Protein AF-A0A061IC38-F1 (afdb_monomer_lite)

Structure (mmCIF, N/CA/C/O backbone):
data_AF-A0A061IC38-F1
#
_entry.id   AF-A0A061IC38-F1
#
loop_
_atom_site.group_PDB
_atom_site.id
_atom_site.type_symbol
_atom_site.label_atom_id
_atom_site.label_alt_id
_atom_site.label_comp_id
_atom_site.label_asym_id
_atom_site.label_entity_id
_atom_site.label_seq_id
_atom_site.pdbx_PDB_ins_code
_atom_site.Cartn_x
_atom_site.Cartn_y
_atom_site.Cartn_z
_atom_site.occupancy
_atom_site.B_iso_or_equiv
_atom_site.auth_seq_id
_atom_site.auth_comp_id
_atom_site.auth_asym_id
_atom_site.auth_atom_id
_atom_site.pdbx_PDB_model_num
ATOM 1 N N . LYS A 1 1 ? -17.339 11.128 8.022 1.00 39.69 1 LYS A N 1
ATOM 2 C CA . LYS A 1 1 ? -17.376 10.438 6.705 1.00 39.69 1 LYS A CA 1
ATOM 3 C C . LYS A 1 1 ? -16.525 11.200 5.690 1.00 39.69 1 LYS A C 1
ATOM 5 O O . LYS A 1 1 ? -15.593 10.597 5.191 1.00 39.69 1 LYS A O 1
ATOM 10 N N . GLU A 1 2 ? -16.721 12.511 5.526 1.00 33.44 2 GLU A N 1
ATOM 11 C CA . GLU A 1 2 ? -15.880 13.389 4.684 1.00 33.44 2 GLU A CA 1
ATOM 12 C C . GLU A 1 2 ? -14.364 13.274 4.930 1.00 33.44 2 GLU A C 1
ATOM 14 O O . GLU A 1 2 ? -13.602 13.057 3.996 1.00 33.44 2 GLU A O 1
ATOM 19 N N . THR A 1 3 ? -13.904 13.320 6.185 1.00 40.00 3 THR A N 1
ATOM 20 C CA . THR A 1 3 ? -12.468 13.243 6.538 1.00 40.00 3 THR A CA 1
ATOM 21 C C . THR A 1 3 ? -11.781 11.931 6.145 1.00 40.00 3 THR A C 1
ATOM 23 O O . THR A 1 3 ? -10.574 11.933 5.900 1.00 40.00 3 THR A O 1
ATOM 26 N N . ARG A 1 4 ? -12.524 10.817 6.044 1.00 46.31 4 ARG A N 1
ATOM 27 C CA . ARG A 1 4 ? -11.986 9.531 5.557 1.00 46.31 4 ARG A CA 1
ATOM 28 C C . ARG A 1 4 ? -11.793 9.547 4.040 1.00 46.31 4 ARG A C 1
ATOM 30 O O . ARG A 1 4 ? -10.777 9.052 3.567 1.00 46.31 4 ARG A O 1
ATOM 37 N N . THR A 1 5 ? -12.711 10.167 3.300 1.00 40.66 5 THR A N 1
ATOM 38 C CA . THR A 1 5 ? -12.610 10.336 1.842 1.00 40.66 5 THR A CA 1
ATOM 39 C C . THR A 1 5 ? -11.418 11.222 1.464 1.00 40.66 5 THR A C 1
ATOM 41 O O . THR A 1 5 ? -10.664 10.866 0.567 1.00 40.66 5 THR A O 1
ATOM 44 N N . TYR A 1 6 ? -11.140 12.302 2.207 1.00 39.31 6 TYR A N 1
ATOM 45 C CA . TYR A 1 6 ? -9.942 13.133 1.973 1.00 39.31 6 TYR A CA 1
ATOM 46 C C . TYR A 1 6 ? -8.621 12.398 2.264 1.00 39.31 6 TYR A C 1
ATOM 48 O O . TYR A 1 6 ? -7.637 12.585 1.547 1.00 39.31 6 TYR A O 1
ATOM 56 N N . ALA A 1 7 ? -8.591 11.528 3.283 1.00 41.34 7 ALA A N 1
ATOM 57 C CA . ALA A 1 7 ? -7.437 10.667 3.550 1.00 41.34 7 ALA A CA 1
ATOM 58 C C . ALA A 1 7 ? -7.180 9.690 2.388 1.00 41.34 7 ALA A C 1
ATOM 60 O O . ALA A 1 7 ? -6.030 9.411 2.058 1.00 41.34 7 ALA A O 1
ATOM 61 N N . LEU A 1 8 ? -8.248 9.216 1.737 1.00 44.25 8 LEU A N 1
ATOM 62 C CA . LEU A 1 8 ? -8.192 8.331 0.573 1.00 44.25 8 LEU A CA 1
ATOM 63 C C . LEU A 1 8 ? -7.851 9.074 -0.730 1.00 44.25 8 LEU A C 1
ATOM 65 O O . LEU A 1 8 ? -7.070 8.547 -1.509 1.00 44.25 8 LEU A O 1
ATOM 69 N N . GLY A 1 9 ? -8.299 10.317 -0.930 1.00 33.75 9 GLY A N 1
ATOM 70 C CA . GLY A 1 9 ? -7.894 11.156 -2.075 1.00 33.75 9 GLY A CA 1
ATOM 71 C C . GLY A 1 9 ? -6.405 11.546 -2.063 1.00 33.75 9 GLY A C 1
ATOM 72 O O . GLY A 1 9 ? -5.768 11.695 -3.111 1.00 33.75 9 GLY A O 1
ATOM 73 N N . LEU A 1 10 ? -5.790 11.625 -0.876 1.00 39.22 10 LEU A N 1
ATOM 74 C CA . LEU A 1 10 ? -4.329 11.696 -0.733 1.00 39.22 10 LEU A CA 1
ATOM 75 C C . LEU A 1 10 ? -3.651 10.363 -1.087 1.00 39.22 10 LEU A C 1
ATOM 77 O O . LEU A 1 10 ? -2.552 10.370 -1.644 1.00 39.22 10 LEU A O 1
ATOM 81 N N . VAL A 1 11 ? -4.302 9.225 -0.814 1.00 38.44 11 VAL A N 1
ATOM 82 C CA . VAL A 1 11 ? -3.843 7.907 -1.279 1.00 38.44 11 VAL A CA 1
ATOM 83 C C . VAL A 1 11 ? -3.978 7.794 -2.801 1.00 38.44 11 VAL A C 1
ATOM 85 O O . VAL A 1 11 ? -3.021 7.354 -3.424 1.00 38.44 11 VAL A O 1
ATOM 88 N N . GLU A 1 12 ? -5.063 8.256 -3.429 1.00 30.92 12 GLU A N 1
ATOM 89 C CA . GLU A 1 12 ? -5.196 8.341 -4.897 1.00 30.92 12 GLU A CA 1
ATOM 90 C C . GLU A 1 12 ? -4.105 9.223 -5.520 1.00 30.92 12 GLU A C 1
ATOM 92 O O . GLU A 1 12 ? -3.424 8.795 -6.452 1.00 30.92 12 GLU A O 1
ATOM 97 N N . SER A 1 13 ? -3.850 10.408 -4.954 1.00 31.25 13 SER A N 1
ATOM 98 C CA . SER A 1 13 ? -2.765 11.295 -5.409 1.00 31.25 13 SER A CA 1
ATOM 99 C C . SER A 1 13 ? -1.384 10.646 -5.242 1.00 31.25 13 SER A C 1
ATOM 101 O O . SER A 1 13 ? -0.495 10.813 -6.079 1.00 31.25 13 SER A O 1
ATOM 103 N N . ALA A 1 14 ? -1.201 9.845 -4.190 1.00 34.91 14 ALA A N 1
ATOM 104 C CA . ALA A 1 14 ? -0.007 9.034 -3.980 1.00 34.91 14 ALA A CA 1
ATOM 105 C C . ALA A 1 14 ? 0.071 7.834 -4.941 1.00 34.91 14 ALA A C 1
ATOM 107 O O . ALA A 1 14 ? 1.171 7.389 -5.263 1.00 34.91 14 ALA A O 1
ATOM 108 N N . VAL A 1 15 ? -1.061 7.260 -5.368 1.00 35.06 15 VAL A N 1
ATOM 109 C CA . VAL A 1 15 ? -1.168 6.150 -6.337 1.00 35.06 15 VAL A CA 1
ATOM 110 C C . VAL A 1 15 ? -0.849 6.612 -7.753 1.00 35.06 15 VAL A C 1
ATOM 112 O O . VAL A 1 15 ? -0.091 5.917 -8.424 1.00 35.06 15 VAL A O 1
ATOM 115 N N . ALA A 1 16 ? -1.298 7.804 -8.143 1.00 31.22 16 ALA A N 1
ATOM 116 C CA . ALA A 1 16 ? -1.032 8.389 -9.456 1.00 31.22 16 ALA A CA 1
ATOM 117 C C . ALA A 1 16 ? 0.390 8.960 -9.612 1.00 31.22 16 ALA A C 1
ATOM 119 O O . ALA A 1 16 ? 0.922 9.033 -10.718 1.00 31.22 16 ALA A O 1
ATOM 120 N N . SER A 1 17 ? 1.044 9.351 -8.517 1.00 33.69 17 SER A N 1
ATOM 121 C CA . SER A 1 17 ? 2.389 9.915 -8.569 1.00 33.69 17 SER A CA 1
ATOM 122 C C . SER A 1 17 ? 3.429 8.825 -8.287 1.00 33.69 17 SER A C 1
ATOM 124 O O . SER A 1 17 ? 3.478 8.239 -7.207 1.00 33.69 17 SER A O 1
ATOM 126 N N . GLY A 1 18 ? 4.282 8.526 -9.274 1.00 40.34 18 GLY A N 1
ATOM 127 C CA . GLY A 1 18 ? 5.409 7.581 -9.194 1.00 40.34 18 GLY A CA 1
ATOM 128 C C . GLY A 1 18 ? 6.519 8.008 -8.218 1.00 40.34 18 GLY A C 1
ATOM 129 O O . GLY A 1 18 ? 7.704 7.966 -8.541 1.00 40.34 18 GLY A O 1
ATOM 130 N N . MET A 1 19 ? 6.149 8.473 -7.028 1.00 51.00 19 MET A N 1
ATOM 131 C CA . MET A 1 19 ? 7.018 9.069 -6.033 1.00 51.00 19 MET A CA 1
ATOM 132 C C . MET A 1 19 ? 7.429 8.020 -5.007 1.00 51.00 19 MET A C 1
ATOM 134 O O . MET A 1 19 ? 6.614 7.511 -4.238 1.00 51.00 19 MET A O 1
ATOM 138 N N . SER A 1 20 ? 8.733 7.751 -4.933 1.00 48.81 20 SER A N 1
ATOM 139 C CA . SER A 1 20 ? 9.318 6.810 -3.967 1.00 48.81 20 SER A CA 1
ATOM 140 C C . SER A 1 20 ? 8.917 7.086 -2.510 1.00 48.81 20 SER A C 1
ATOM 142 O O . SER A 1 20 ? 8.807 6.147 -1.727 1.00 48.81 20 SER A O 1
ATOM 144 N N . SER A 1 21 ? 8.709 8.355 -2.135 1.00 49.88 21 SER A N 1
ATOM 145 C CA . SER A 1 21 ? 8.315 8.770 -0.778 1.00 49.88 21 SER A CA 1
ATOM 146 C C . SER A 1 21 ? 6.886 8.345 -0.421 1.00 49.88 21 SER A C 1
ATOM 148 O O . SER A 1 21 ? 6.591 8.073 0.739 1.00 49.88 21 SER A O 1
ATOM 150 N N . ALA A 1 22 ? 6.010 8.241 -1.419 1.00 61.25 22 ALA A N 1
ATOM 151 C CA . ALA A 1 22 ? 4.600 7.935 -1.230 1.00 61.25 22 ALA A CA 1
ATOM 152 C C . ALA A 1 22 ? 4.350 6.439 -0.974 1.00 61.25 22 ALA A C 1
ATOM 154 O O . ALA A 1 22 ? 3.369 6.068 -0.337 1.00 61.25 22 ALA A O 1
ATOM 155 N N . ILE A 1 23 ? 5.248 5.556 -1.422 1.00 69.62 23 ILE A N 1
ATOM 156 C CA . ILE A 1 23 ? 5.050 4.102 -1.312 1.00 69.62 23 ILE A CA 1
ATOM 157 C C . ILE A 1 23 ? 5.158 3.606 0.131 1.00 69.62 23 ILE A C 1
ATOM 159 O O . ILE A 1 23 ? 4.378 2.749 0.543 1.00 69.62 23 ILE A O 1
ATOM 163 N N . LEU A 1 24 ? 6.085 4.155 0.920 1.00 67.25 24 LEU A N 1
ATOM 164 C CA . LEU A 1 24 ? 6.196 3.806 2.340 1.00 67.25 24 LEU A CA 1
ATOM 165 C C . LEU A 1 24 ? 4.935 4.213 3.107 1.00 67.25 24 LEU A C 1
ATOM 167 O O . LEU A 1 24 ? 4.423 3.429 3.905 1.00 67.25 24 LEU A O 1
ATOM 171 N N . ILE A 1 25 ? 4.398 5.398 2.801 1.00 76.50 25 ILE A N 1
ATOM 172 C CA . ILE A 1 25 ? 3.136 5.878 3.370 1.00 76.50 25 ILE A CA 1
ATOM 173 C C . ILE A 1 25 ? 2.007 4.910 3.002 1.00 76.50 25 ILE A C 1
ATOM 175 O O . ILE A 1 25 ? 1.313 4.440 3.895 1.00 76.50 25 ILE A O 1
ATOM 179 N N . LYS A 1 26 ? 1.886 4.503 1.729 1.00 79.44 26 LYS A N 1
ATOM 180 C CA . LYS A 1 26 ? 0.887 3.503 1.302 1.00 79.44 26 LYS A CA 1
ATOM 181 C C . LYS A 1 26 ? 0.996 2.187 2.069 1.00 79.44 26 LYS A C 1
ATOM 183 O O . LYS A 1 26 ? -0.024 1.664 2.507 1.00 79.44 26 LYS A O 1
ATOM 188 N N . SER A 1 27 ? 2.212 1.665 2.251 1.00 84.56 27 SER A N 1
ATOM 189 C CA . SER A 1 27 ? 2.428 0.429 3.014 1.00 84.56 27 SER A CA 1
ATOM 190 C C . SER A 1 27 ? 1.866 0.540 4.426 1.00 84.56 27 SER A C 1
ATOM 192 O O . SER A 1 27 ? 1.218 -0.386 4.906 1.00 84.56 27 SER A O 1
ATOM 194 N N . LEU A 1 28 ? 2.133 1.663 5.094 1.00 86.56 28 LEU A N 1
ATOM 195 C CA . LEU A 1 28 ? 1.675 1.892 6.455 1.00 86.56 28 LEU A CA 1
ATOM 196 C C . LEU A 1 28 ? 0.158 2.097 6.505 1.00 86.56 28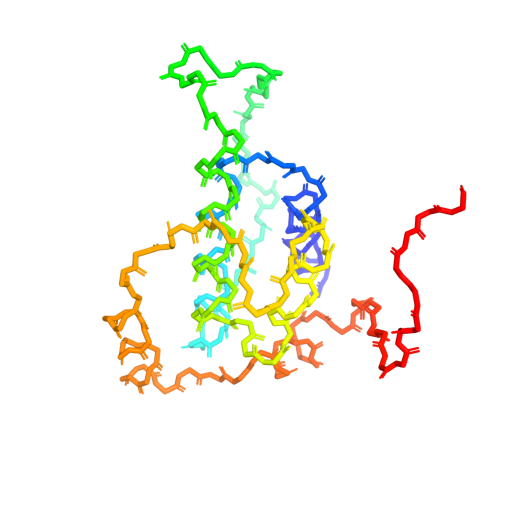 LEU A C 1
ATOM 198 O O . LEU A 1 28 ? -0.496 1.528 7.372 1.00 86.56 28 LEU A O 1
ATOM 202 N N . CYS A 1 29 ? -0.413 2.846 5.560 1.00 86.94 29 CYS A N 1
ATOM 203 C CA . CYS A 1 29 ? -1.859 3.042 5.472 1.00 86.94 29 CYS A CA 1
ATOM 204 C C . CYS A 1 29 ? -2.599 1.703 5.350 1.00 86.94 29 CYS A C 1
ATOM 206 O O . CYS A 1 29 ? -3.547 1.458 6.095 1.00 86.94 29 CYS A O 1
ATOM 208 N N . LEU A 1 30 ? -2.150 0.824 4.448 1.00 89.69 30 LEU A N 1
ATOM 209 C CA . LEU A 1 30 ? -2.749 -0.501 4.270 1.00 89.69 30 LEU A CA 1
ATOM 210 C C . LEU A 1 30 ? -2.599 -1.358 5.522 1.00 89.69 30 LEU A C 1
ATOM 212 O O . LEU A 1 30 ? -3.573 -1.966 5.958 1.00 89.69 30 LEU A O 1
ATOM 216 N N . GLN A 1 31 ? -1.416 -1.354 6.139 1.00 90.56 31 GLN A N 1
ATOM 217 C CA . GLN A 1 31 ? -1.192 -2.049 7.402 1.00 90.56 31 GLN A CA 1
ATOM 218 C C . GLN A 1 31 ? -2.174 -1.584 8.485 1.00 90.56 31 GLN A C 1
ATOM 220 O O . GLN A 1 31 ? -2.823 -2.412 9.116 1.00 90.56 31 GLN A O 1
ATOM 225 N N . VAL A 1 32 ? -2.308 -0.273 8.698 1.00 91.81 32 VAL A N 1
ATOM 226 C CA . VAL A 1 32 ? -3.187 0.282 9.736 1.00 91.81 32 VAL A CA 1
ATOM 227 C C . VAL A 1 32 ? -4.636 -0.136 9.494 1.00 91.81 32 VAL A C 1
ATOM 229 O O . VAL A 1 32 ? -5.258 -0.687 10.397 1.00 91.81 32 VAL A O 1
ATOM 232 N N . TRP A 1 33 ? -5.162 0.050 8.282 1.00 92.06 33 TRP A N 1
ATOM 233 C CA . TRP A 1 33 ? -6.557 -0.280 7.983 1.00 92.06 33 TRP A CA 1
ATOM 234 C C . TRP A 1 33 ? -6.851 -1.781 8.033 1.00 92.06 33 TRP A C 1
ATOM 236 O O . TRP A 1 33 ? -7.854 -2.197 8.615 1.00 92.06 33 TRP A O 1
ATOM 246 N N . LEU A 1 34 ? -5.987 -2.610 7.443 1.00 91.94 34 LEU A N 1
ATOM 247 C CA . LEU A 1 34 ? -6.201 -4.057 7.393 1.00 91.94 34 LEU A CA 1
ATOM 248 C C . LEU A 1 34 ? -6.067 -4.700 8.773 1.00 91.94 34 LEU A C 1
ATOM 250 O O . LEU A 1 34 ? -6.735 -5.694 9.049 1.00 91.94 34 LEU A O 1
ATOM 254 N N . CYS A 1 35 ? -5.234 -4.144 9.650 1.00 95.44 35 CYS A N 1
ATOM 255 C CA . CYS A 1 35 ? -4.983 -4.689 10.980 1.00 95.44 35 CYS A CA 1
ATOM 256 C C . CYS A 1 35 ? -5.836 -4.030 12.085 1.00 95.44 35 CYS A C 1
ATOM 258 O O . CYS A 1 35 ? -5.548 -4.215 13.263 1.00 95.44 35 CYS A O 1
ATOM 260 N N . GLY A 1 36 ? -6.899 -3.293 11.728 1.00 91.00 36 GLY A N 1
ATOM 261 C CA . GLY A 1 36 ? -7.929 -2.826 12.670 1.00 91.00 36 GLY A CA 1
ATOM 2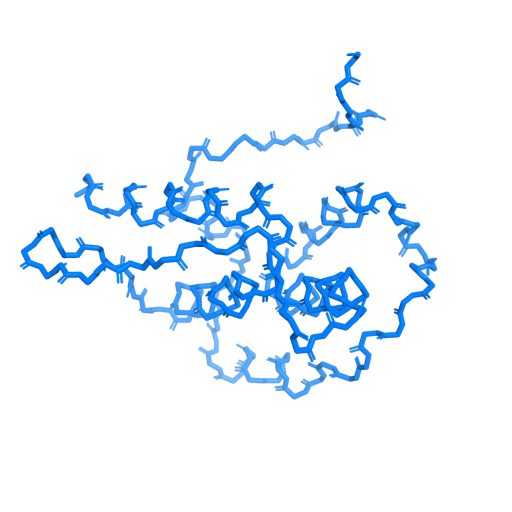62 C C . GLY A 1 36 ? -7.767 -1.402 13.210 1.00 91.00 36 GLY A C 1
ATOM 263 O O . GLY A 1 36 ? -8.541 -0.997 14.074 1.00 91.00 36 GLY A O 1
ATOM 264 N N . GLY A 1 37 ? -6.798 -0.637 12.714 1.00 91.44 37 GLY A N 1
ATOM 265 C CA . GLY A 1 37 ? -6.674 0.793 12.988 1.00 91.44 37 GLY A CA 1
ATOM 266 C C . GLY A 1 37 ? -7.488 1.665 12.026 1.00 91.44 37 GLY A C 1
ATOM 267 O O . GLY A 1 37 ? -8.230 1.180 11.170 1.00 91.44 37 GLY A O 1
ATOM 268 N N . SER A 1 38 ? -7.321 2.981 12.152 1.00 86.94 38 SER A N 1
ATOM 269 C CA . SER A 1 38 ? -7.949 3.983 11.286 1.00 86.94 38 SER A CA 1
ATOM 270 C C . SER A 1 38 ? -6.994 5.133 10.986 1.00 86.94 38 SER A C 1
ATOM 272 O O . SER A 1 38 ? -6.084 5.415 11.764 1.00 86.94 38 SER A O 1
ATOM 274 N N . MET A 1 39 ? -7.218 5.817 9.865 1.00 83.88 39 MET A N 1
ATOM 275 C CA . MET A 1 39 ? -6.450 6.995 9.464 1.00 83.88 39 MET A CA 1
ATOM 276 C C . MET A 1 39 ? -7.383 8.176 9.197 1.00 83.88 39 MET A C 1
ATOM 278 O O . MET A 1 39 ? -8.423 8.015 8.556 1.00 83.88 39 MET A O 1
ATOM 282 N N . GLU A 1 40 ? -6.997 9.355 9.685 1.00 82.81 40 GLU A N 1
ATOM 283 C CA . GLU A 1 40 ? -7.786 10.583 9.598 1.00 82.81 40 GLU A CA 1
ATOM 284 C C . GLU A 1 40 ? -6.892 11.770 9.233 1.00 82.81 40 GLU A C 1
ATOM 286 O O . GLU A 1 40 ? -5.750 11.868 9.684 1.00 82.81 40 GLU A O 1
ATOM 291 N N . VAL A 1 41 ? -7.420 12.680 8.413 1.00 82.38 41 VAL A N 1
ATOM 292 C CA . VAL A 1 41 ? -6.782 13.966 8.113 1.00 82.38 41 VAL A CA 1
ATOM 293 C C . VAL A 1 41 ? -7.436 15.029 8.986 1.00 82.38 41 VAL A C 1
ATOM 295 O O . VAL A 1 41 ? -8.646 15.239 8.909 1.00 82.38 41 VAL A O 1
ATOM 298 N N . LEU A 1 42 ? -6.634 15.699 9.814 1.00 85.88 42 LEU A N 1
ATOM 299 C CA . LEU A 1 42 ? -7.100 16.746 10.721 1.00 85.88 42 LEU A CA 1
ATOM 300 C C . LEU A 1 42 ? -6.932 18.127 10.067 1.00 85.88 42 LEU A C 1
ATOM 302 O O . LEU A 1 42 ? -5.806 18.616 9.999 1.00 85.88 42 LEU A O 1
ATOM 306 N N . PRO A 1 43 ? -8.013 18.808 9.641 1.00 86.56 43 PRO A N 1
ATOM 307 C CA . PRO A 1 43 ? -7.911 20.094 8.936 1.00 86.56 43 PRO A CA 1
ATOM 308 C C . PRO A 1 43 ? -7.339 21.233 9.802 1.00 86.56 43 PRO A C 1
ATOM 310 O O . PRO A 1 43 ? -6.850 22.239 9.278 1.00 86.56 43 PRO A O 1
ATOM 313 N N . CYS A 1 44 ? -7.391 21.074 11.129 1.00 91.25 44 CYS A N 1
ATOM 314 C CA . CYS A 1 44 ? -6.838 22.019 12.099 1.00 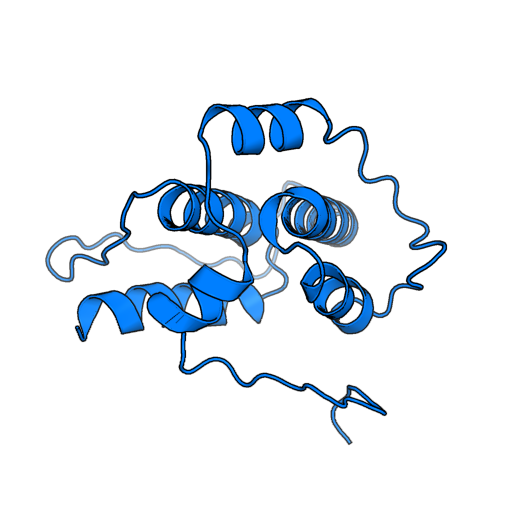91.25 44 CYS A CA 1
ATOM 315 C C . CYS A 1 44 ? -5.316 21.888 12.270 1.00 91.25 44 CYS A C 1
ATOM 317 O O . CYS A 1 44 ? -4.686 22.824 12.753 1.00 91.25 44 CYS A O 1
ATOM 319 N N . SER A 1 45 ? -4.717 20.760 11.872 1.00 91.94 45 SER A N 1
ATOM 320 C CA . SER A 1 45 ? -3.266 20.561 11.906 1.00 91.94 45 SER A CA 1
ATOM 321 C C . SER A 1 45 ? -2.695 20.786 10.512 1.00 91.94 45 SER A C 1
ATOM 323 O O . SER A 1 45 ? -3.026 20.067 9.571 1.00 91.94 45 SER A O 1
ATOM 325 N N . ARG A 1 46 ? -1.866 21.821 10.354 1.00 91.00 46 ARG A N 1
ATOM 326 C CA . ARG A 1 46 ? -1.362 22.251 9.045 1.00 91.00 46 ARG A CA 1
ATOM 327 C C . ARG A 1 46 ? 0.155 22.225 9.029 1.00 91.00 46 ARG A C 1
ATOM 329 O O . ARG A 1 46 ? 0.801 22.946 9.781 1.00 91.00 46 ARG A O 1
ATOM 336 N N . VAL A 1 47 ? 0.710 21.423 8.128 1.00 89.12 47 VAL A N 1
ATOM 337 C CA . VAL A 1 47 ? 2.146 21.361 7.847 1.00 89.12 47 VAL A CA 1
ATOM 338 C C . VAL A 1 47 ? 2.326 21.508 6.342 1.00 89.12 47 VAL A C 1
ATOM 340 O O . VAL A 1 47 ? 1.746 20.747 5.571 1.00 89.12 47 VAL A O 1
ATOM 343 N N . ALA A 1 48 ? 3.107 22.499 5.915 1.00 88.38 48 ALA A N 1
ATOM 344 C CA . ALA A 1 48 ? 3.400 22.703 4.502 1.00 88.38 48 ALA A CA 1
ATOM 345 C C . ALA A 1 48 ? 4.512 21.750 4.042 1.00 88.38 48 ALA A C 1
ATOM 347 O O . ALA A 1 48 ? 5.562 21.654 4.678 1.00 88.38 48 ALA A O 1
ATOM 348 N N . HIS A 1 49 ? 4.298 21.074 2.914 1.00 81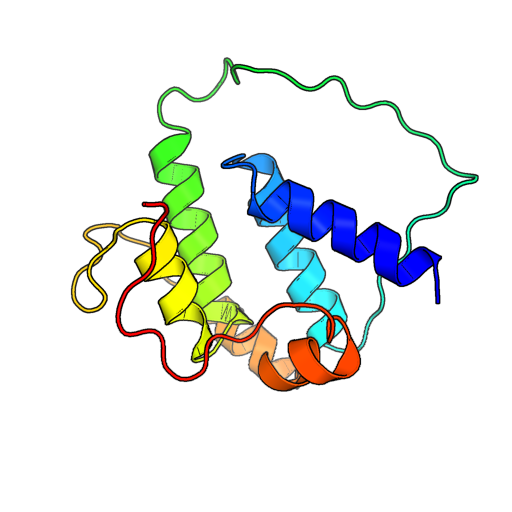.62 49 HIS A N 1
ATOM 349 C CA . HIS A 1 49 ? 5.309 20.253 2.251 1.00 81.62 49 HIS A CA 1
ATOM 350 C C . HIS A 1 49 ? 5.744 20.923 0.944 1.00 81.62 49 HIS A C 1
ATOM 352 O O . HIS A 1 49 ? 4.908 21.256 0.106 1.00 81.62 49 HIS A O 1
ATOM 358 N N . ILE A 1 50 ? 7.055 21.108 0.757 1.00 84.19 50 ILE A N 1
ATOM 359 C CA . ILE A 1 50 ? 7.614 21.644 -0.490 1.00 84.19 50 ILE A CA 1
ATOM 360 C C . ILE A 1 50 ? 7.896 20.476 -1.426 1.00 84.19 50 ILE A C 1
ATOM 362 O O . ILE A 1 50 ? 8.884 19.751 -1.264 1.00 84.19 50 ILE A O 1
ATOM 366 N N . GLU A 1 51 ? 7.030 20.312 -2.421 1.00 75.12 51 GLU A N 1
ATOM 367 C CA . GLU A 1 51 ? 7.187 19.245 -3.394 1.00 75.12 51 GLU A CA 1
ATOM 368 C C . GLU A 1 51 ? 8.354 19.525 -4.346 1.00 75.12 51 GLU A C 1
ATOM 370 O O . GLU A 1 51 ? 8.495 20.615 -4.904 1.00 75.12 51 GLU A O 1
ATOM 375 N N . ARG A 1 52 ? 9.210 18.520 -4.546 1.00 76.94 52 ARG A N 1
ATOM 376 C CA . ARG A 1 52 ? 10.378 18.627 -5.432 1.00 76.94 52 ARG A CA 1
ATOM 377 C C . ARG A 1 52 ? 10.175 17.765 -6.668 1.00 76.94 52 ARG A C 1
ATOM 379 O O . ARG A 1 52 ? 10.014 16.555 -6.536 1.00 76.94 52 ARG A O 1
ATOM 386 N N . LYS A 1 53 ? 10.319 18.361 -7.859 1.00 72.94 53 LYS A N 1
ATOM 387 C CA . LYS A 1 53 ? 10.275 17.634 -9.145 1.00 72.94 53 LYS A CA 1
ATOM 388 C C . LYS A 1 53 ? 11.388 16.585 -9.285 1.00 72.94 53 LYS A C 1
ATOM 390 O O . LYS A 1 53 ? 11.167 15.534 -9.870 1.00 72.94 53 LYS A O 1
ATOM 395 N N . LYS A 1 54 ? 12.583 16.849 -8.739 1.00 72.69 54 LYS A N 1
ATOM 396 C CA . LYS A 1 54 ? 13.735 15.931 -8.771 1.00 72.69 54 LYS A CA 1
ATOM 397 C C . LYS A 1 54 ? 14.295 15.744 -7.363 1.00 72.69 54 LYS A C 1
ATOM 399 O O . LYS A 1 54 ? 14.494 16.722 -6.641 1.00 72.69 54 LYS A O 1
ATOM 404 N N . LYS A 1 55 ? 14.561 14.497 -6.960 1.00 73.81 55 LYS A N 1
ATOM 405 C CA . LYS A 1 55 ? 15.245 14.200 -5.692 1.00 73.81 55 LYS A CA 1
ATOM 406 C C . LYS A 1 55 ? 16.762 14.151 -5.966 1.00 73.81 55 LYS A C 1
ATOM 408 O O . LYS A 1 55 ? 17.180 13.335 -6.780 1.00 73.81 55 LYS A O 1
ATOM 413 N N . PRO A 1 56 ? 17.589 15.004 -5.333 1.00 73.19 56 PRO A N 1
ATOM 414 C CA . PRO A 1 56 ? 19.015 15.116 -5.665 1.00 73.19 56 PRO A CA 1
ATOM 415 C C . PRO A 1 56 ? 19.880 13.968 -5.117 1.00 73.19 56 PRO A C 1
ATOM 417 O O . PRO A 1 56 ? 21.010 13.804 -5.552 1.00 73.19 56 PRO A O 1
ATOM 420 N N . TYR A 1 57 ? 19.355 13.167 -4.185 1.00 73.94 57 TYR A N 1
ATOM 421 C CA . TYR A 1 57 ? 20.125 12.158 -3.444 1.00 73.94 57 TYR A CA 1
ATOM 422 C C . TYR A 1 57 ? 20.070 10.746 -4.037 1.00 73.94 57 TYR A C 1
ATOM 424 O O . TYR A 1 57 ? 20.716 9.844 -3.519 1.00 73.94 57 TYR A O 1
ATOM 432 N N . ASN A 1 58 ? 19.263 10.513 -5.074 1.00 67.44 58 ASN A N 1
ATOM 433 C CA . ASN A 1 58 ? 19.112 9.182 -5.650 1.00 67.44 58 ASN A CA 1
ATOM 434 C C . ASN A 1 58 ? 18.995 9.290 -7.171 1.00 67.44 58 ASN A C 1
ATOM 436 O O . ASN A 1 58 ? 18.070 9.915 -7.686 1.00 67.44 58 ASN A O 1
ATOM 440 N N . SER A 1 59 ? 19.946 8.691 -7.881 1.00 70.50 59 SER A N 1
ATOM 441 C CA . SER A 1 59 ? 19.973 8.651 -9.344 1.00 70.50 59 SER A CA 1
ATOM 442 C C . SER A 1 59 ? 19.012 7.608 -9.922 1.00 70.50 59 SER A C 1
ATOM 444 O O . SER A 1 59 ? 18.535 7.785 -11.037 1.00 70.50 59 SER A O 1
ATOM 446 N N . ASN A 1 60 ? 18.660 6.569 -9.154 1.00 74.06 60 ASN A N 1
ATOM 447 C CA . ASN A 1 60 ? 17.869 5.415 -9.598 1.00 74.06 60 ASN A CA 1
ATOM 448 C C . ASN A 1 60 ? 16.499 5.318 -8.904 1.00 74.06 60 ASN A C 1
ATOM 450 O O . ASN A 1 60 ? 16.024 4.238 -8.548 1.00 74.06 60 ASN A O 1
ATOM 454 N N . ILE A 1 61 ? 15.823 6.459 -8.731 1.00 77.94 61 ILE A N 1
ATOM 455 C CA . ILE A 1 61 ? 14.506 6.550 -8.069 1.00 77.94 61 ILE A CA 1
ATOM 456 C C . ILE A 1 61 ? 13.492 5.587 -8.693 1.00 77.94 61 ILE A C 1
ATOM 458 O O . ILE A 1 61 ? 12.732 4.958 -7.959 1.00 77.94 61 ILE A O 1
ATOM 462 N N . GLY A 1 62 ? 13.491 5.436 -10.021 1.00 78.12 62 GLY A N 1
ATOM 463 C CA . GLY A 1 62 ? 12.549 4.565 -10.727 1.00 78.12 62 GLY A CA 1
ATOM 464 C C . GLY A 1 62 ? 12.648 3.101 -10.294 1.00 78.12 62 GLY A C 1
ATOM 465 O O . GLY A 1 62 ? 11.628 2.485 -9.996 1.00 78.12 62 GLY A O 1
ATOM 466 N N . PHE A 1 63 ? 13.868 2.567 -10.173 1.00 83.12 63 PHE A N 1
ATOM 467 C CA . PHE A 1 63 ? 14.088 1.186 -9.736 1.00 83.12 63 PHE A CA 1
ATOM 468 C C . PHE A 1 63 ? 13.589 0.961 -8.304 1.00 83.12 63 PHE A C 1
ATOM 470 O O . PHE A 1 63 ? 12.790 0.057 -8.062 1.00 83.12 63 PHE A O 1
ATOM 477 N N . TYR A 1 64 ? 13.993 1.819 -7.361 1.00 82.31 64 TYR A N 1
ATOM 478 C CA . TYR A 1 64 ? 13.575 1.694 -5.960 1.00 82.31 64 TYR A CA 1
ATOM 479 C C . TYR A 1 64 ? 12.069 1.895 -5.778 1.00 82.31 64 TYR A C 1
ATOM 481 O O . TYR A 1 64 ? 11.447 1.204 -4.975 1.00 82.31 64 TYR A O 1
ATOM 489 N N . THR A 1 65 ? 11.469 2.802 -6.550 1.00 82.56 65 THR A N 1
ATOM 490 C CA . THR A 1 65 ? 10.020 3.033 -6.550 1.00 82.56 65 THR A CA 1
ATOM 491 C C . THR A 1 65 ? 9.289 1.771 -7.005 1.00 82.56 65 THR A C 1
ATOM 493 O O . THR A 1 65 ? 8.423 1.283 -6.285 1.00 82.56 65 THR A O 1
ATOM 496 N N . LYS A 1 66 ? 9.690 1.171 -8.133 1.00 83.88 66 LYS A N 1
ATOM 497 C CA . LYS A 1 66 ? 9.096 -0.087 -8.612 1.00 83.88 66 LYS A CA 1
ATOM 498 C C . LYS A 1 66 ? 9.284 -1.223 -7.605 1.00 83.88 66 LYS A C 1
ATOM 500 O O . LYS A 1 66 ? 8.306 -1.854 -7.214 1.00 83.88 66 LYS A O 1
ATOM 505 N N . ARG A 1 67 ? 10.511 -1.430 -7.111 1.00 87.06 67 ARG A N 1
ATOM 506 C CA . ARG A 1 67 ? 10.824 -2.463 -6.109 1.00 87.06 67 ARG A CA 1
ATOM 507 C C . ARG A 1 67 ? 9.943 -2.328 -4.866 1.00 87.06 67 ARG A C 1
ATOM 509 O O . ARG A 1 67 ? 9.349 -3.305 -4.422 1.00 87.06 67 ARG A O 1
ATOM 516 N N . ASN A 1 68 ? 9.828 -1.121 -4.315 1.00 86.50 68 ASN A N 1
ATOM 517 C CA . ASN A 1 68 ? 9.035 -0.881 -3.113 1.00 86.50 68 ASN A CA 1
ATOM 518 C C . ASN A 1 68 ? 7.535 -1.067 -3.371 1.00 86.50 68 ASN A C 1
ATOM 520 O O . ASN A 1 68 ? 6.848 -1.625 -2.520 1.00 86.50 68 ASN A O 1
ATOM 524 N N . ALA A 1 69 ? 7.025 -0.640 -4.531 1.00 85.56 69 ALA A N 1
ATOM 525 C CA . ALA A 1 69 ? 5.618 -0.822 -4.884 1.00 85.56 69 ALA A CA 1
ATOM 526 C C . ALA A 1 69 ? 5.255 -2.311 -4.974 1.00 85.56 69 ALA A C 1
ATOM 528 O O . ALA A 1 69 ? 4.257 -2.733 -4.392 1.00 85.56 69 ALA A O 1
ATOM 529 N N . LEU A 1 70 ? 6.107 -3.114 -5.618 1.00 88.00 70 LEU A N 1
ATOM 530 C CA . LEU A 1 70 ? 5.921 -4.562 -5.713 1.00 88.00 70 LEU A CA 1
ATOM 531 C C . LEU A 1 70 ? 5.977 -5.245 -4.340 1.00 88.00 70 LEU A C 1
ATOM 533 O O . LEU A 1 70 ? 5.146 -6.099 -4.050 1.00 88.00 70 LEU A O 1
ATOM 537 N N . ARG A 1 71 ? 6.887 -4.825 -3.448 1.00 91.50 71 ARG A N 1
ATOM 538 C CA . ARG A 1 71 ? 6.937 -5.338 -2.064 1.00 91.50 71 ARG A CA 1
ATOM 539 C C . ARG A 1 71 ? 5.641 -5.064 -1.299 1.00 91.50 71 ARG A C 1
ATOM 541 O O . ARG A 1 71 ? 5.181 -5.926 -0.557 1.00 91.50 71 ARG A O 1
ATOM 548 N N . VAL A 1 72 ? 5.052 -3.879 -1.468 1.00 90.00 72 VAL A N 1
ATOM 549 C CA . VAL A 1 72 ? 3.760 -3.543 -0.848 1.00 90.00 72 VAL A CA 1
ATOM 550 C C . VAL A 1 72 ? 2.645 -4.409 -1.425 1.00 90.00 72 VAL A C 1
ATOM 552 O O . VAL A 1 72 ? 1.857 -4.957 -0.654 1.00 90.00 72 VAL A O 1
ATOM 555 N N . ALA A 1 73 ? 2.611 -4.577 -2.749 1.00 89.19 73 ALA A N 1
ATOM 556 C CA . ALA A 1 73 ? 1.611 -5.396 -3.423 1.00 89.19 73 ALA A CA 1
ATOM 557 C C . ALA A 1 73 ? 1.657 -6.857 -2.944 1.00 89.19 73 ALA A C 1
ATOM 559 O O . ALA A 1 73 ? 0.636 -7.411 -2.546 1.00 89.19 73 ALA A O 1
ATOM 560 N N . GLU A 1 74 ? 2.855 -7.441 -2.874 1.00 90.69 74 GLU A N 1
ATOM 561 C CA . GLU A 1 74 ? 3.071 -8.818 -2.420 1.00 90.69 74 GLU A CA 1
ATOM 562 C C . GLU A 1 74 ? 2.671 -9.073 -0.964 1.00 90.69 74 GLU A C 1
ATOM 564 O O . GLU A 1 74 ? 2.331 -10.201 -0.607 1.00 90.69 74 GLU A O 1
ATOM 569 N N . VAL A 1 75 ? 2.734 -8.058 -0.100 1.00 92.38 75 VAL A N 1
ATOM 570 C CA . VAL A 1 75 ? 2.412 -8.210 1.326 1.00 92.38 75 VAL A CA 1
ATOM 571 C C . VAL A 1 75 ? 0.948 -7.893 1.618 1.00 92.38 75 VAL A C 1
ATOM 573 O O . VAL A 1 75 ? 0.349 -8.583 2.443 1.00 92.38 75 VAL A O 1
ATOM 576 N N . TRP A 1 76 ? 0.376 -6.864 0.987 1.00 90.75 76 TRP A N 1
ATOM 577 C CA . TRP A 1 76 ? -0.893 -6.268 1.421 1.00 90.75 76 TRP A CA 1
ATOM 578 C C . TRP A 1 76 ? -2.032 -6.346 0.405 1.00 90.75 76 TRP A C 1
ATOM 580 O O . TRP A 1 76 ? -3.173 -6.174 0.819 1.00 90.75 76 TRP A O 1
ATOM 590 N N . MET A 1 77 ? -1.759 -6.577 -0.886 1.00 86.62 77 MET A N 1
ATOM 591 C CA . MET A 1 77 ? -2.777 -6.466 -1.945 1.00 86.62 77 MET A CA 1
ATOM 592 C C . MET A 1 77 ? -3.375 -7.804 -2.399 1.00 86.62 77 MET A C 1
ATOM 594 O O . MET A 1 77 ? -4.256 -7.797 -3.248 1.00 86.62 77 MET A O 1
ATOM 598 N N . ASP A 1 78 ? -2.963 -8.937 -1.826 1.00 90.00 78 ASP A N 1
ATOM 599 C CA . ASP A 1 78 ? -3.512 -10.265 -2.157 1.00 90.00 78 ASP A CA 1
ATOM 600 C C . ASP A 1 78 ? -3.569 -10.492 -3.687 1.00 90.00 78 ASP A C 1
ATOM 602 O O . ASP A 1 78 ? -2.591 -10.212 -4.382 1.00 90.00 78 ASP A O 1
ATOM 606 N N . ASP A 1 79 ? -4.701 -10.947 -4.229 1.00 87.12 79 ASP A N 1
ATOM 607 C CA . ASP A 1 79 ? -4.893 -11.195 -5.668 1.00 87.12 79 ASP A CA 1
ATOM 608 C C . ASP A 1 79 ? -4.885 -9.907 -6.516 1.00 87.12 79 ASP A C 1
ATOM 610 O O . ASP A 1 79 ? -4.564 -9.924 -7.710 1.00 87.12 79 ASP A O 1
ATOM 614 N N . TYR A 1 80 ? -5.130 -8.753 -5.885 1.00 84.44 80 TYR A N 1
ATOM 615 C CA . TYR A 1 80 ? -5.099 -7.433 -6.523 1.00 84.44 80 TYR A CA 1
ATOM 616 C C . TYR A 1 80 ? -3.681 -6.949 -6.826 1.00 84.44 80 TYR A C 1
ATOM 618 O O . TYR A 1 80 ? -3.506 -5.911 -7.469 1.00 84.44 80 TYR A O 1
ATOM 626 N N . LYS A 1 81 ? -2.649 -7.696 -6.413 1.00 85.06 81 LYS A N 1
ATOM 627 C CA . LYS A 1 81 ? -1.266 -7.403 -6.795 1.00 85.06 81 LYS A CA 1
ATOM 628 C C . LYS A 1 81 ? -1.079 -7.379 -8.312 1.00 85.06 81 LYS A C 1
ATOM 630 O O . LYS A 1 81 ? -0.304 -6.560 -8.793 1.00 85.06 81 LYS A O 1
ATOM 635 N N . SER A 1 82 ? -1.826 -8.199 -9.056 1.00 81.25 82 SER A N 1
ATOM 636 C CA . SER A 1 82 ? -1.814 -8.262 -10.528 1.00 81.25 82 SER A CA 1
ATOM 637 C C . SER A 1 82 ? -2.010 -6.890 -11.186 1.00 81.25 82 SER A C 1
ATOM 639 O O . SER A 1 82 ? -1.280 -6.547 -12.114 1.00 81.25 82 SER A O 1
ATOM 641 N N . HIS A 1 83 ? -2.897 -6.050 -10.643 1.00 79.38 83 HIS A N 1
ATOM 642 C CA . HIS A 1 83 ? -3.107 -4.686 -11.133 1.00 79.38 83 HIS A CA 1
ATOM 643 C C . HIS A 1 83 ? -1.855 -3.812 -11.019 1.00 79.38 83 HIS A C 1
ATOM 645 O O . HIS A 1 83 ? -1.616 -2.971 -11.879 1.00 79.38 83 HIS A O 1
ATOM 651 N N . VAL A 1 84 ? -1.027 -4.022 -9.992 1.00 81.19 84 VAL A N 1
ATOM 652 C CA . VAL A 1 84 ? 0.241 -3.297 -9.837 1.00 81.19 84 VAL A CA 1
ATOM 653 C C . VAL A 1 84 ? 1.245 -3.744 -10.895 1.00 81.19 84 VAL A C 1
ATOM 655 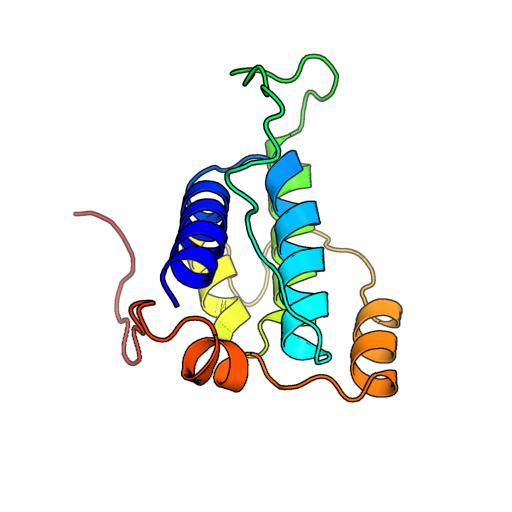O O . VAL A 1 84 ? 1.905 -2.896 -11.488 1.00 81.19 84 VAL A O 1
ATOM 658 N N . TYR A 1 85 ? 1.340 -5.045 -11.178 1.00 81.06 85 TYR A N 1
ATOM 659 C CA . TYR A 1 85 ? 2.206 -5.547 -12.251 1.00 81.06 85 TYR A CA 1
ATOM 660 C C . TYR A 1 85 ? 1.808 -4.962 -13.611 1.00 81.06 85 TYR A C 1
ATOM 662 O O . TYR A 1 85 ? 2.664 -4.437 -14.320 1.00 81.06 85 TYR A O 1
ATOM 670 N N . ILE A 1 86 ? 0.508 -4.952 -13.919 1.00 80.56 86 ILE A N 1
ATOM 671 C CA . ILE A 1 86 ? -0.031 -4.377 -15.159 1.00 80.56 86 ILE A CA 1
ATOM 672 C C . ILE A 1 86 ? 0.237 -2.867 -15.229 1.00 80.56 86 ILE A C 1
ATOM 674 O O . ILE A 1 86 ? 0.753 -2.385 -16.233 1.00 80.56 86 ILE A O 1
ATOM 678 N N . ALA A 1 87 ? -0.028 -2.117 -14.153 1.00 77.88 87 ALA A N 1
ATOM 679 C CA . ALA A 1 87 ? 0.178 -0.666 -14.119 1.00 77.88 87 ALA A CA 1
ATOM 680 C C . ALA A 1 87 ? 1.646 -0.252 -14.332 1.00 77.88 87 ALA A C 1
ATOM 682 O O . ALA A 1 87 ? 1.920 0.822 -14.861 1.00 77.88 87 ALA A O 1
ATOM 683 N N . TRP A 1 88 ? 2.599 -1.101 -13.937 1.00 76.69 88 TRP A N 1
ATOM 684 C CA . TRP A 1 88 ? 4.029 -0.879 -14.176 1.00 76.69 88 TRP A CA 1
ATOM 685 C C . TRP A 1 88 ? 4.546 -1.500 -15.480 1.00 76.69 88 TRP A C 1
ATOM 687 O O . TRP A 1 88 ? 5.755 -1.435 -15.728 1.00 76.69 88 TRP A O 1
ATOM 697 N N . ASN A 1 89 ? 3.651 -2.061 -16.301 1.00 79.88 89 ASN A N 1
ATOM 698 C CA . ASN A 1 89 ? 3.950 -2.790 -17.531 1.00 79.88 89 ASN A CA 1
ATOM 699 C C . ASN A 1 89 ? 4.992 -3.904 -17.309 1.00 79.88 89 ASN A C 1
ATOM 701 O O . ASN A 1 89 ? 5.991 -4.003 -18.023 1.00 79.88 89 ASN A O 1
ATOM 705 N N . LEU A 1 90 ? 4.798 -4.690 -16.245 1.00 81.56 90 LEU A N 1
ATOM 706 C CA . LEU A 1 90 ? 5.670 -5.797 -15.863 1.00 81.56 90 LEU A CA 1
ATOM 707 C C . LEU A 1 90 ? 4.999 -7.145 -16.164 1.00 81.56 90 LEU A C 1
ATOM 709 O O . LEU A 1 90 ? 3.818 -7.314 -15.849 1.00 81.56 90 LEU A O 1
ATOM 713 N N . PRO A 1 91 ? 5.746 -8.131 -16.696 1.00 78.88 91 PRO A N 1
ATOM 714 C CA . PRO A 1 91 ? 5.248 -9.495 -16.831 1.00 78.88 91 PRO A CA 1
ATOM 715 C C . PRO A 1 91 ? 4.889 -10.082 -15.460 1.00 78.88 91 PRO A C 1
ATOM 717 O O . PRO A 1 91 ? 5.635 -9.905 -14.494 1.00 78.88 91 PRO A O 1
ATOM 720 N N . LEU A 1 92 ? 3.775 -10.816 -15.384 1.00 74.69 92 LEU A N 1
ATOM 721 C CA . LEU A 1 92 ? 3.314 -11.448 -14.139 1.00 74.69 92 LEU A CA 1
ATOM 722 C C . LEU A 1 92 ? 4.248 -12.572 -13.670 1.00 74.69 92 LEU A C 1
ATOM 724 O O . LEU A 1 92 ? 4.466 -12.730 -12.473 1.00 74.69 92 LEU A O 1
ATOM 728 N N . GLU A 1 93 ? 4.804 -13.341 -14.606 1.00 70.19 93 GLU A N 1
ATOM 729 C CA . GLU A 1 93 ? 5.633 -14.514 -14.300 1.00 70.19 93 GLU A CA 1
ATOM 730 C C . GLU A 1 93 ? 7.089 -14.145 -14.005 1.00 70.19 93 GLU A C 1
ATOM 732 O O . GLU A 1 93 ? 7.711 -14.720 -13.114 1.00 70.19 93 GLU A O 1
ATOM 737 N N . ASN A 1 94 ? 7.639 -13.166 -14.729 1.00 74.00 94 ASN A N 1
ATOM 738 C CA . ASN A 1 94 ? 9.008 -12.706 -14.529 1.00 74.00 94 ASN A CA 1
ATOM 739 C C . ASN A 1 94 ? 9.091 -11.175 -14.619 1.00 74.00 94 ASN A C 1
ATOM 741 O O . ASN A 1 94 ? 9.386 -10.627 -15.683 1.00 74.00 94 ASN A O 1
ATOM 745 N N . PRO A 1 95 ? 8.858 -10.464 -13.504 1.00 73.88 95 PRO A N 1
ATOM 746 C CA . PRO A 1 95 ? 8.910 -9.006 -13.477 1.00 73.88 95 PRO A CA 1
ATOM 747 C C . PRO A 1 95 ? 10.325 -8.441 -13.687 1.00 73.88 95 PRO A C 1
ATOM 749 O O . PRO A 1 95 ? 10.471 -7.226 -13.790 1.00 73.88 95 PRO A O 1
ATOM 752 N N . GLY A 1 96 ? 11.376 -9.276 -13.701 1.00 78.94 96 GLY A N 1
ATOM 753 C CA . GLY A 1 96 ? 12.766 -8.843 -13.892 1.00 78.94 96 GLY A CA 1
ATOM 754 C C . GLY A 1 96 ? 13.316 -7.940 -12.778 1.00 78.94 96 GLY A C 1
ATOM 755 O O . GLY A 1 96 ? 14.412 -7.397 -12.903 1.00 78.94 96 GLY A O 1
ATOM 756 N N . ILE A 1 97 ? 12.564 -7.760 -11.688 1.00 83.56 97 ILE A N 1
ATOM 757 C CA . ILE A 1 97 ? 12.928 -6.931 -10.538 1.00 83.56 97 ILE A CA 1
ATOM 758 C C . ILE A 1 97 ? 13.015 -7.832 -9.313 1.00 83.56 97 ILE A C 1
ATOM 760 O O . ILE A 1 97 ? 12.008 -8.385 -8.870 1.00 83.56 97 ILE A O 1
ATOM 764 N N . ASP A 1 98 ? 14.208 -7.921 -8.728 1.00 86.88 98 ASP A N 1
ATOM 765 C CA . ASP A 1 98 ? 14.378 -8.550 -7.424 1.00 86.88 98 ASP A CA 1
ATOM 766 C C . ASP A 1 98 ? 13.734 -7.681 -6.334 1.00 86.88 98 ASP A C 1
ATOM 768 O O . ASP A 1 98 ? 14.222 -6.602 -5.976 1.00 86.88 98 ASP A O 1
ATOM 772 N N . ILE A 1 99 ? 12.618 -8.163 -5.791 1.00 87.06 99 ILE A N 1
ATOM 773 C CA . ILE A 1 99 ? 11.938 -7.527 -4.664 1.00 87.06 99 ILE A CA 1
ATOM 774 C C . ILE A 1 99 ? 12.621 -7.835 -3.328 1.00 87.06 99 ILE A C 1
ATOM 776 O O . ILE A 1 99 ? 12.455 -7.061 -2.382 1.00 87.06 99 ILE A O 1
ATOM 780 N N . GLY A 1 100 ? 13.465 -8.867 -3.254 1.00 89.88 100 GLY A N 1
ATOM 781 C CA . GLY A 1 100 ? 14.025 -9.427 -2.025 1.00 89.88 100 GLY A CA 1
ATOM 782 C C . GLY A 1 100 ? 12.985 -10.144 -1.162 1.00 89.88 100 GLY A C 1
ATOM 783 O O . GLY A 1 100 ? 11.801 -10.195 -1.494 1.00 89.88 100 GLY A O 1
ATOM 784 N N . ASP A 1 101 ? 13.410 -10.650 -0.006 1.00 92.00 101 ASP A N 1
ATOM 785 C CA . ASP A 1 101 ? 12.515 -11.387 0.887 1.00 92.00 101 ASP A CA 1
ATOM 786 C C . ASP A 1 101 ? 11.451 -10.479 1.545 1.00 92.00 101 ASP A C 1
ATOM 788 O O . ASP A 1 101 ? 11.698 -9.327 1.934 1.00 92.00 101 ASP A O 1
ATOM 792 N N . VAL A 1 102 ? 10.229 -11.004 1.631 1.00 92.94 102 VAL A N 1
ATOM 793 C CA . VAL A 1 102 ? 9.050 -10.393 2.267 1.00 92.94 102 VAL A CA 1
ATOM 794 C C . VAL A 1 102 ? 8.391 -11.332 3.287 1.00 92.94 102 VAL A C 1
ATOM 796 O O . VAL A 1 102 ? 7.322 -11.011 3.813 1.00 92.94 102 VAL A O 1
ATOM 799 N N . SER A 1 103 ? 9.015 -12.477 3.583 1.00 94.38 103 SER A N 1
ATOM 800 C CA . SER A 1 103 ? 8.517 -13.513 4.492 1.00 94.38 103 SER A CA 1
ATOM 801 C C . SER A 1 103 ? 8.163 -12.957 5.875 1.00 94.38 103 SER A C 1
ATOM 803 O O . SER A 1 103 ? 7.042 -13.153 6.343 1.00 94.38 103 SER A O 1
ATOM 805 N N . GLU A 1 104 ? 9.047 -12.159 6.479 1.00 94.88 104 GLU A N 1
ATOM 806 C CA . GLU A 1 104 ? 8.835 -11.531 7.790 1.00 94.88 104 GLU A CA 1
ATOM 807 C C . GLU A 1 104 ? 7.592 -10.635 7.817 1.00 94.88 104 GLU A C 1
ATOM 809 O O . GLU A 1 104 ? 6.814 -10.640 8.771 1.00 94.88 104 GLU A O 1
ATOM 814 N N . ARG A 1 105 ? 7.357 -9.875 6.740 1.00 93.06 105 ARG A N 1
ATOM 815 C CA . ARG A 1 105 ? 6.197 -8.980 6.639 1.00 93.06 105 ARG A CA 1
ATOM 816 C C . ARG A 1 105 ? 4.900 -9.760 6.451 1.00 93.06 105 ARG A C 1
ATOM 818 O O . ARG A 1 105 ? 3.889 -9.401 7.053 1.00 93.06 105 ARG A O 1
ATOM 825 N N . LYS A 1 106 ? 4.934 -10.857 5.689 1.00 93.88 106 LYS A N 1
ATOM 826 C CA . LYS A 1 106 ? 3.804 -11.793 5.574 1.00 93.88 106 LYS A CA 1
ATOM 827 C C . LYS A 1 106 ? 3.515 -12.478 6.919 1.00 93.88 106 LYS A C 1
ATOM 829 O O . LYS A 1 106 ? 2.353 -12.585 7.312 1.00 93.88 106 LYS A O 1
ATOM 834 N N . ALA A 1 107 ? 4.552 -12.863 7.666 1.00 95.75 107 ALA A N 1
ATOM 835 C CA . ALA A 1 107 ? 4.420 -13.437 9.004 1.00 95.75 107 ALA A CA 1
ATOM 836 C C . ALA A 1 107 ? 3.801 -12.443 9.999 1.00 95.75 107 ALA A C 1
ATOM 838 O O . ALA A 1 107 ? 2.886 -12.810 10.735 1.00 95.75 107 ALA A O 1
ATOM 839 N N . LEU A 1 108 ? 4.221 -11.174 9.963 1.00 94.38 108 LEU A N 1
ATOM 840 C CA . LEU A 1 108 ? 3.631 -10.103 10.771 1.00 94.38 108 LEU A CA 1
ATOM 841 C C . LEU A 1 108 ? 2.143 -9.895 10.454 1.00 94.38 108 LEU A C 1
ATOM 843 O O . LEU A 1 108 ? 1.319 -9.782 11.358 1.00 94.38 108 LEU A O 1
ATOM 847 N N . ARG A 1 109 ? 1.772 -9.875 9.170 1.00 94.56 109 ARG A N 1
ATOM 848 C CA . ARG A 1 109 ? 0.364 -9.761 8.766 1.00 94.56 109 ARG A CA 1
ATOM 849 C C . ARG A 1 109 ? -0.478 -10.913 9.327 1.00 94.56 109 ARG A C 1
ATOM 851 O O . ARG A 1 109 ? -1.600 -10.693 9.784 1.00 94.56 109 ARG A O 1
ATOM 858 N N . LYS A 1 110 ? 0.078 -12.130 9.328 1.00 94.69 110 LYS A N 1
ATOM 859 C CA . LYS A 1 110 ? -0.563 -13.321 9.900 1.00 94.69 110 LYS A CA 1
ATOM 860 C C . LYS A 1 110 ? -0.678 -13.237 11.424 1.00 94.69 110 LYS A C 1
ATOM 862 O O . LYS A 1 110 ? -1.736 -13.564 11.957 1.00 94.69 110 LYS A O 1
ATOM 867 N N . SER A 1 111 ? 0.366 -12.786 12.124 1.00 96.81 111 SER A N 1
ATOM 868 C CA . SER A 1 111 ? 0.357 -12.685 13.591 1.00 96.81 111 SER A CA 1
ATOM 869 C C . SER A 1 111 ? -0.644 -11.646 14.098 1.00 96.81 111 SER A C 1
ATOM 871 O O . SER A 1 111 ? -1.348 -11.899 15.073 1.00 96.81 111 SER A O 1
ATOM 873 N N . LEU A 1 112 ? -0.782 -10.525 13.386 1.00 95.56 112 LEU A N 1
ATOM 874 C CA . LEU A 1 112 ? -1.749 -9.465 13.684 1.00 95.56 112 LEU A CA 1
ATOM 875 C C . LEU A 1 112 ? -3.189 -9.796 13.251 1.00 95.56 112 LEU A C 1
ATOM 877 O O . LEU A 1 112 ? -4.091 -9.003 13.508 1.00 95.56 112 LEU A O 1
ATOM 881 N N . LYS A 1 113 ? -3.423 -10.951 12.607 1.00 95.38 113 LYS A N 1
ATOM 882 C CA . LYS A 1 113 ? -4.742 -11.384 12.101 1.00 95.38 113 LYS A CA 1
ATOM 883 C C . LYS A 1 113 ? -5.422 -10.314 11.235 1.00 95.38 113 LYS A C 1
ATOM 885 O O . LYS A 1 113 ? -6.626 -10.078 11.347 1.00 95.38 113 LYS A O 1
ATOM 890 N N . CYS A 1 114 ? -4.639 -9.651 10.384 1.00 95.94 114 CYS A N 1
ATOM 891 C CA . CYS A 1 114 ? -5.152 -8.588 9.529 1.00 95.94 114 CYS A CA 1
ATOM 892 C C . CYS A 1 114 ? -6.146 -9.138 8.498 1.00 95.94 114 CYS A C 1
ATOM 894 O O . CYS A 1 114 ? -6.071 -10.293 8.075 1.00 95.94 114 CYS A O 1
ATOM 896 N N . LYS A 1 115 ? -7.068 -8.282 8.070 1.00 94.69 115 LYS A N 1
ATOM 897 C CA . LYS A 1 115 ? -8.088 -8.583 7.067 1.00 94.69 115 LYS A CA 1
ATOM 898 C C . LYS A 1 115 ? -7.472 -8.720 5.664 1.00 94.69 115 LYS A C 1
ATOM 900 O O . LYS A 1 115 ? -6.307 -8.373 5.428 1.00 94.69 115 LYS A O 1
ATOM 905 N N . ASN A 1 116 ? -8.251 -9.264 4.731 1.00 93.56 116 ASN A N 1
ATOM 906 C CA . ASN A 1 116 ? -7.868 -9.338 3.321 1.00 93.56 116 ASN A CA 1
ATOM 907 C C . ASN A 1 116 ? -8.053 -7.983 2.621 1.00 93.56 116 ASN A C 1
ATOM 909 O O . ASN A 1 116 ? -8.773 -7.106 3.104 1.00 93.56 116 ASN A O 1
ATOM 913 N N . PHE A 1 117 ? -7.393 -7.809 1.482 1.00 90.31 117 PHE A N 1
ATOM 914 C CA . PHE A 1 117 ? -7.474 -6.575 0.709 1.00 90.31 117 PHE A CA 1
ATOM 915 C C . PHE A 1 117 ? -8.880 -6.332 0.144 1.00 90.31 117 PHE A C 1
ATOM 917 O O . PHE A 1 117 ? -9.324 -5.189 0.065 1.00 90.31 117 PHE A O 1
ATOM 924 N N . GLN A 1 118 ? -9.630 -7.400 -0.146 1.00 89.69 118 GLN A N 1
ATOM 925 C CA . GLN A 1 118 ? -11.033 -7.301 -0.550 1.00 89.69 118 GLN A CA 1
ATOM 926 C C . GLN A 1 118 ? -11.872 -6.527 0.477 1.00 89.69 118 GLN A C 1
ATOM 928 O O . GLN A 1 118 ? -12.600 -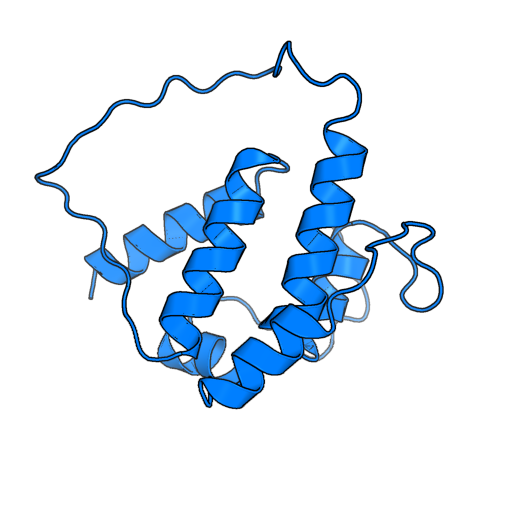5.603 0.123 1.00 89.69 118 GLN A O 1
ATOM 933 N N . TRP A 1 119 ? -11.713 -6.839 1.766 1.00 92.19 119 TRP A N 1
ATOM 934 C CA . TRP A 1 119 ? -12.414 -6.140 2.838 1.00 92.19 119 TRP A CA 1
ATOM 935 C C . TRP A 1 119 ? -12.102 -4.640 2.847 1.00 92.19 119 TRP A C 1
ATOM 937 O O . TRP A 1 119 ? -13.003 -3.836 3.083 1.00 92.19 119 TRP A O 1
ATOM 947 N N . TYR A 1 120 ? -10.850 -4.261 2.565 1.00 88.62 120 TYR A N 1
ATOM 948 C CA . TYR A 1 120 ? -10.448 -2.858 2.461 1.00 88.62 120 TYR A CA 1
ATOM 949 C C . TYR A 1 120 ? -11.186 -2.146 1.324 1.00 88.62 120 TYR A C 1
ATOM 951 O O . TYR A 1 120 ? -11.730 -1.064 1.544 1.00 88.62 120 TYR A O 1
ATOM 959 N N . LEU A 1 121 ? -11.276 -2.765 0.144 1.00 86.44 121 LEU A N 1
ATOM 960 C CA . LEU A 1 121 ? -12.037 -2.207 -0.976 1.00 86.44 121 LEU A CA 1
ATOM 961 C C . LEU A 1 121 ? -13.531 -2.097 -0.655 1.00 86.44 121 LEU A C 1
ATOM 963 O O . LEU A 1 121 ? -14.156 -1.112 -1.013 1.00 86.44 121 LEU A O 1
ATOM 967 N N . ASP A 1 122 ? -14.108 -3.057 0.063 1.00 88.81 122 ASP A N 1
ATOM 968 C CA . ASP A 1 122 ? -15.543 -3.031 0.361 1.00 88.81 122 ASP A CA 1
ATOM 969 C C . ASP A 1 122 ? -15.929 -2.046 1.477 1.00 88.81 122 ASP A C 1
ATOM 971 O O . ASP A 1 122 ? -17.016 -1.473 1.438 1.00 88.81 122 ASP A O 1
ATOM 975 N N . HIS A 1 123 ? -15.062 -1.835 2.474 1.00 87.31 123 HIS A N 1
ATOM 976 C CA . HIS A 1 123 ? -15.427 -1.113 3.705 1.00 87.31 123 HIS A CA 1
ATOM 977 C C . HIS A 1 123 ? -14.674 0.198 3.911 1.00 87.31 123 HIS A C 1
ATOM 979 O O . HIS A 1 123 ? -15.180 1.095 4.588 1.00 87.31 123 HIS A O 1
ATOM 985 N N . VAL A 1 124 ? -13.452 0.300 3.388 1.00 86.50 124 VAL A N 1
ATOM 986 C CA . VAL A 1 124 ? -12.614 1.490 3.554 1.00 86.50 124 VAL A CA 1
ATOM 987 C C . VAL A 1 124 ? -12.690 2.357 2.310 1.00 86.50 124 VAL A C 1
ATOM 989 O O . VAL A 1 124 ? -12.886 3.560 2.445 1.00 86.50 124 VAL A O 1
ATOM 992 N N . TYR A 1 125 ? -12.588 1.762 1.119 1.00 82.88 125 TYR A N 1
ATOM 993 C CA . TYR A 1 125 ? -12.542 2.516 -0.130 1.00 82.88 125 TYR A CA 1
ATOM 994 C C . TYR A 1 125 ? -13.441 1.930 -1.241 1.00 82.88 125 TYR A C 1
ATOM 996 O O . TYR A 1 125 ? -12.947 1.479 -2.277 1.00 82.88 125 TYR A O 1
ATOM 1004 N N . PRO A 1 126 ? -14.776 1.967 -1.043 1.00 83.00 126 PRO A N 1
ATOM 1005 C CA . PRO A 1 126 ? -15.753 1.391 -1.974 1.00 83.00 126 PRO A CA 1
ATOM 1006 C C . PRO A 1 126 ? -15.888 2.154 -3.294 1.00 83.00 126 PRO A C 1
ATOM 1008 O O . PRO A 1 126 ? -16.401 1.601 -4.262 1.00 83.00 126 PRO A O 1
ATOM 1011 N N . GLU A 1 127 ? -15.430 3.405 -3.339 1.00 79.44 127 GLU A N 1
ATOM 1012 C CA . GLU A 1 127 ? -15.487 4.264 -4.526 1.00 79.44 127 GLU A CA 1
ATOM 1013 C C . GLU A 1 127 ? -14.438 3.885 -5.587 1.00 79.44 127 GLU A C 1
ATOM 1015 O O . GLU A 1 127 ? -14.541 4.310 -6.738 1.00 79.44 127 GLU A O 1
ATOM 1020 N N . MET A 1 128 ? -13.449 3.051 -5.234 1.00 74.31 128 MET A N 1
ATOM 1021 C CA . MET A 1 128 ? -12.460 2.560 -6.189 1.00 74.31 128 MET A CA 1
ATOM 1022 C C . MET A 1 128 ? -13.139 1.725 -7.286 1.00 74.31 128 MET A C 1
ATOM 1024 O O . MET A 1 128 ? -13.811 0.726 -7.011 1.00 74.31 128 MET A O 1
ATOM 1028 N N . ARG A 1 129 ? -12.907 2.090 -8.553 1.00 70.88 129 ARG A N 1
ATOM 1029 C CA . ARG A 1 129 ? -13.373 1.304 -9.703 1.00 70.88 129 ARG A CA 1
ATOM 1030 C C . ARG A 1 129 ? -12.700 -0.067 -9.717 1.00 70.88 129 ARG A C 1
ATOM 1032 O O . ARG A 1 129 ? -11.480 -0.170 -9.812 1.00 70.88 129 ARG A O 1
ATOM 1039 N N . ARG A 1 130 ? -13.516 -1.119 -9.654 1.00 69.06 130 ARG A N 1
ATOM 1040 C CA . ARG A 1 130 ? -13.085 -2.515 -9.755 1.00 69.06 130 ARG A CA 1
ATOM 1041 C C . ARG A 1 130 ? -13.307 -3.005 -11.176 1.00 69.06 130 ARG A C 1
ATOM 1043 O O . ARG A 1 130 ? -14.441 -3.035 -11.648 1.00 69.06 130 ARG A O 1
ATOM 1050 N N . TYR A 1 131 ? -12.236 -3.403 -11.847 1.00 65.25 131 TYR A N 1
ATOM 1051 C CA . TYR A 1 131 ? -12.328 -3.976 -13.183 1.00 65.25 131 TYR A CA 1
ATOM 1052 C C . TYR A 1 131 ? -12.270 -5.503 -13.080 1.00 65.25 131 TYR A C 1
ATOM 1054 O O . TYR A 1 131 ? -11.197 -6.101 -13.086 1.00 65.25 131 TYR A O 1
ATOM 1062 N N . ASN A 1 132 ? -13.438 -6.138 -12.950 1.00 58.78 132 ASN A N 1
ATOM 1063 C CA . ASN A 1 132 ? -13.528 -7.590 -12.748 1.00 58.78 132 ASN A CA 1
ATOM 1064 C C . ASN A 1 132 ? -13.225 -8.410 -14.021 1.00 58.78 132 ASN A C 1
ATOM 1066 O O . ASN A 1 132 ? -12.927 -9.588 -13.896 1.00 58.78 132 ASN A O 1
ATOM 1070 N N . ASN A 1 133 ? -13.260 -7.796 -15.215 1.00 57.25 133 ASN A N 1
ATOM 1071 C CA . ASN A 1 133 ? -13.050 -8.443 -16.524 1.00 57.25 133 ASN A CA 1
ATOM 1072 C C . ASN A 1 133 ? -12.211 -7.553 -17.465 1.00 57.25 133 ASN A C 1
ATOM 1074 O O . ASN A 1 133 ? -12.637 -7.194 -18.563 1.00 57.25 133 ASN A O 1
ATOM 1078 N N . THR A 1 134 ? -11.034 -7.124 -17.014 1.00 57.41 134 THR A N 1
ATOM 1079 C CA . THR A 1 134 ? -10.157 -6.258 -17.821 1.00 57.41 134 THR A CA 1
ATOM 1080 C C . THR A 1 134 ? -9.462 -7.081 -18.905 1.00 57.41 134 THR A C 1
ATOM 1082 O O . THR A 1 134 ? -8.537 -7.825 -18.599 1.00 57.41 134 THR A O 1
ATOM 1085 N N . ILE A 1 135 ? -9.895 -6.957 -20.163 1.00 60.44 135 ILE A N 1
ATOM 1086 C CA . ILE A 1 135 ? -9.222 -7.590 -21.315 1.00 60.44 135 ILE A CA 1
ATOM 1087 C C . ILE A 1 135 ? -7.992 -6.763 -21.741 1.00 60.44 135 ILE A C 1
ATOM 1089 O O . ILE A 1 135 ? -6.992 -7.324 -22.178 1.00 60.44 135 ILE A O 1
ATOM 1093 N N . ALA A 1 136 ? -8.037 -5.437 -21.556 1.00 56.44 136 ALA A N 1
ATOM 1094 C CA . ALA A 1 136 ? -6.937 -4.511 -21.821 1.00 56.44 136 ALA A CA 1
ATOM 1095 C C . ALA A 1 136 ? -6.949 -3.342 -20.819 1.00 56.44 136 ALA A C 1
ATOM 1097 O O . ALA A 1 136 ? -8.017 -2.875 -20.424 1.00 56.44 136 ALA A O 1
ATOM 1098 N N . TYR A 1 137 ? -5.764 -2.885 -20.401 1.00 59.50 137 TYR A N 1
ATOM 1099 C CA . TYR A 1 137 ? -5.564 -1.757 -19.485 1.00 59.50 137 TYR A CA 1
ATOM 1100 C C . TYR A 1 137 ? -4.609 -0.750 -20.140 1.00 59.50 137 TYR A C 1
ATOM 1102 O O . TYR A 1 137 ? -3.459 -1.089 -20.413 1.00 59.50 137 TYR A O 1
ATOM 1110 N N . GLY A 1 138 ? -5.087 0.466 -20.402 1.00 56.94 138 GLY A N 1
ATOM 1111 C CA . GLY A 1 138 ? -4.332 1.546 -21.041 1.00 56.94 138 GLY A CA 1
ATOM 1112 C C . GLY A 1 138 ? -5.235 2.743 -21.346 1.00 56.94 138 GLY A C 1
ATOM 1113 O O . GLY A 1 138 ? -6.457 2.606 -21.327 1.00 56.94 138 GLY A O 1
ATOM 1114 N N . GLU A 1 139 ? -4.639 3.909 -21.584 1.00 51.41 139 GLU A N 1
ATOM 1115 C CA . GLU A 1 139 ? -5.324 5.002 -22.284 1.00 51.41 139 GLU A CA 1
ATOM 1116 C C . GLU A 1 139 ? -5.236 4.726 -23.793 1.00 51.41 139 GLU A C 1
ATOM 1118 O O . GLU A 1 139 ? -4.199 4.242 -24.256 1.00 51.41 139 GLU A O 1
ATOM 1123 N N . GLU A 1 140 ? -6.332 4.969 -24.522 1.00 35.56 140 GLU A N 1
ATOM 1124 C CA . GLU A 1 140 ? -6.317 5.066 -25.993 1.00 35.56 140 GLU A CA 1
ATOM 1125 C C . GLU A 1 140 ? -5.420 6.217 -26.465 1.00 35.56 140 GLU A C 1
ATOM 1127 O O . GLU A 1 140 ? -5.454 7.298 -25.828 1.00 35.56 140 GLU A O 1
#

Radius of gyration: 15.97 Å; chains: 1; bounding box: 38×37×40 Å

Sequence (140 aa):
KETRTYALGLVESAVASGMSSAILIKSLCLQVWLCGGSMEVLPCSRVAHIERKKKPYNSNIGFYTKRNALRVAEVWMDDYKSHVYIAWNLPLENPGIDIGDVSERKALRKSLKCKNFQWYLDHVYPEMRRYNNTIAYGEE

InterPro domains:
  IPR029044 Nucleotide-diphospho-sugar transferases [G3DSA:3.90.550.10] (26-135)
  IPR029044 Nucleotide-diphospho-sugar transferases [SSF53448] (28-127)

Foldseek 3Di:
DVQLVVVVVVVVVLVPDLFLVSLVVVLVQLVQVQLPHDDGDDPVDDDDDDDDPDDPPDPPSNLSSLLSNLLSCVQRVPVNSVVSCVVVVADPVCRVHPSDDNPVSNVVCVVSVTHHNVCCCVPRNVVDDDDPDPPDDDDD

Secondary structure (DSSP, 8-state):
-HHHHHHHHHHHHHHHS--HHHHHHHHHHHHHHHTT------TT--------SS-TT-S-HHHHHHHHHHHHHHHH-GGGHHHHHHHTT--SS--S------HHHHHHHHHTTPPPHHHHHHHT-TTSPP-TT-S--S--

pLDDT: mean 75.69, std 18.61, range [30.92, 96.81]

Organism: Cricetulus griseus (NCBI:txid10029)